Protein AF-A0A915DVI8-F1 (afdb_monomer_lite)

pLDDT: mean 70.53, std 15.47, range [36.31, 94.94]

Structure (mmCIF, N/CA/C/O backbone):
data_AF-A0A915DVI8-F1
#
_entry.id   AF-A0A915DVI8-F1
#
loop_
_atom_site.group_PDB
_atom_site.id
_atom_site.type_symbol
_atom_site.label_atom_id
_atom_site.label_alt_id
_atom_site.label_comp_id
_atom_site.label_asym_id
_atom_site.label_entity_id
_atom_site.label_seq_id
_atom_site.pdbx_PDB_ins_code
_atom_site.Cartn_x
_atom_site.Cartn_y
_atom_site.Cartn_z
_atom_site.occupancy
_atom_site.B_iso_or_equiv
_atom_site.auth_seq_id
_atom_site.auth_comp_id
_atom_site.auth_asym_id
_atom_site.auth_atom_id
_atom_site.pdbx_PDB_model_num
ATOM 1 N N . MET A 1 1 ? -15.320 -60.228 41.459 1.00 41.69 1 MET A N 1
ATOM 2 C CA . MET A 1 1 ? -14.313 -59.168 41.673 1.00 41.69 1 MET A CA 1
ATOM 3 C C . MET A 1 1 ? -14.461 -58.181 40.532 1.00 41.69 1 MET A C 1
ATOM 5 O O . MET A 1 1 ? -14.196 -58.515 39.388 1.00 41.69 1 MET A O 1
ATOM 9 N N . THR A 1 2 ? -15.057 -57.038 40.845 1.00 45.75 2 THR A N 1
ATOM 10 C CA . THR A 1 2 ? -15.436 -55.953 39.936 1.00 45.75 2 THR A CA 1
ATOM 11 C C . THR A 1 2 ? -14.216 -55.103 39.588 1.00 45.75 2 THR A C 1
ATOM 13 O O . THR A 1 2 ? -13.652 -54.464 40.473 1.00 45.75 2 THR A O 1
ATOM 16 N N . GLY A 1 3 ? -13.814 -55.087 38.317 1.00 39.84 3 GLY A N 1
ATOM 17 C CA . GLY A 1 3 ? -12.820 -54.151 37.786 1.00 39.84 3 GLY A CA 1
ATOM 18 C C . GLY A 1 3 ? -13.521 -53.070 36.975 1.00 39.84 3 GLY A C 1
ATOM 19 O O . GLY A 1 3 ? -13.861 -53.301 35.819 1.00 39.84 3 GLY A O 1
ATOM 20 N N . GLY A 1 4 ? -13.801 -51.931 37.607 1.00 36.31 4 GLY A N 1
ATOM 21 C CA . GLY A 1 4 ? -14.375 -50.760 36.954 1.00 36.31 4 GLY A CA 1
ATOM 22 C C . GLY A 1 4 ? -13.322 -49.809 36.385 1.00 36.31 4 GLY A C 1
ATOM 23 O O . GLY A 1 4 ? -12.165 -49.833 36.801 1.00 36.31 4 GLY A O 1
ATOM 24 N N . SER A 1 5 ? -13.823 -48.910 35.529 1.00 44.84 5 SER A N 1
ATOM 25 C CA . SER A 1 5 ? -13.308 -47.553 35.280 1.00 44.84 5 SER A CA 1
ATOM 26 C C . SER A 1 5 ? -12.021 -47.472 34.432 1.00 44.84 5 SER A C 1
ATOM 28 O O . SER A 1 5 ? -11.081 -48.225 34.610 1.00 44.84 5 SER A O 1
ATOM 30 N N . ASN A 1 6 ? -11.849 -46.566 33.471 1.00 47.78 6 ASN A N 1
ATOM 31 C CA . ASN A 1 6 ? -12.425 -45.239 33.324 1.00 47.78 6 ASN A CA 1
ATOM 32 C C . ASN A 1 6 ? -12.318 -44.790 31.861 1.00 47.78 6 ASN A C 1
ATOM 34 O O . ASN A 1 6 ? -11.257 -44.899 31.241 1.00 47.78 6 ASN A O 1
ATOM 38 N N . GLN A 1 7 ? -13.401 -44.203 31.355 1.00 45.50 7 GLN A N 1
ATOM 39 C CA . GLN A 1 7 ? -13.364 -43.319 30.200 1.00 45.50 7 GLN A CA 1
ATOM 40 C C . GLN A 1 7 ? -12.380 -42.185 30.502 1.00 45.50 7 GLN A C 1
ATOM 42 O O . GLN A 1 7 ? -12.597 -41.383 31.411 1.00 45.50 7 GLN A O 1
ATOM 47 N N . LYS A 1 8 ? -11.287 -42.103 29.742 1.00 43.56 8 LYS A N 1
ATOM 48 C CA . LYS A 1 8 ? -10.473 -40.890 29.701 1.00 43.56 8 LYS A CA 1
ATOM 49 C C . LYS A 1 8 ? -11.236 -39.870 28.868 1.00 43.56 8 LYS A C 1
ATOM 51 O O . LYS A 1 8 ? -11.039 -39.759 27.662 1.00 43.56 8 LYS A O 1
ATOM 56 N N . HIS A 1 9 ? -12.134 -39.147 29.527 1.00 41.69 9 HIS A N 1
ATOM 57 C CA . HIS A 1 9 ? -12.607 -37.870 29.029 1.00 41.69 9 HIS A CA 1
ATOM 58 C C . HIS A 1 9 ? -11.412 -36.917 29.117 1.00 41.69 9 HIS A C 1
ATOM 60 O O . HIS A 1 9 ? -11.173 -36.280 30.140 1.00 41.69 9 HIS A O 1
ATOM 66 N N . CYS A 1 10 ? -10.595 -36.873 28.064 1.00 40.44 10 CYS A N 1
ATOM 67 C CA . CYS A 1 10 ? -9.680 -35.759 27.891 1.00 40.44 10 CYS A CA 1
ATOM 68 C C . CYS A 1 10 ? -10.567 -34.543 27.637 1.00 40.44 10 CYS A C 1
ATOM 70 O O . CYS A 1 10 ? -11.192 -34.410 26.586 1.00 40.44 10 CYS A O 1
ATOM 72 N N .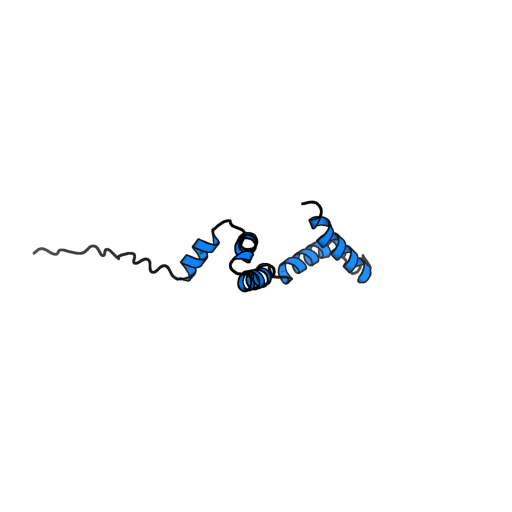 SER A 1 11 ? -10.703 -33.707 28.658 1.00 44.47 11 SER A N 1
ATOM 73 C CA . SER A 1 11 ? -11.204 -32.352 28.522 1.00 44.47 11 SER A CA 1
ATOM 74 C C . SER A 1 11 ? -10.388 -31.671 27.427 1.00 44.47 11 SER A C 1
ATOM 76 O O . SER A 1 11 ? -9.190 -31.446 27.606 1.00 44.47 11 SER A O 1
ATOM 78 N N . ASN A 1 12 ? -11.029 -31.358 26.300 1.00 47.53 12 ASN A N 1
ATOM 79 C CA . ASN A 1 12 ? -10.500 -30.431 25.311 1.00 47.53 12 ASN A CA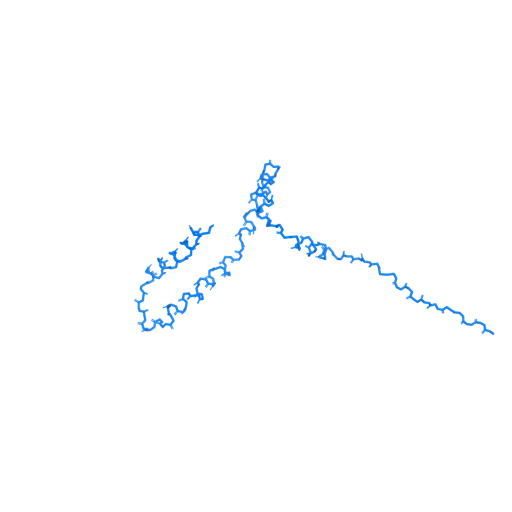 1
ATOM 80 C C . ASN A 1 12 ? -10.435 -29.054 25.978 1.00 47.53 12 ASN A C 1
ATOM 82 O O . ASN A 1 12 ? -11.322 -28.221 25.803 1.00 47.53 12 ASN A O 1
ATOM 86 N N . SER A 1 13 ? -9.416 -28.821 26.804 1.00 52.16 13 SER A N 1
ATOM 87 C CA . SER A 1 13 ? -9.067 -27.477 27.226 1.00 52.16 13 SER A CA 1
ATOM 88 C C . SER A 1 13 ? -8.532 -26.791 25.980 1.00 52.16 13 SER A C 1
ATOM 90 O O . SER A 1 13 ? -7.363 -26.949 25.629 1.00 52.16 13 SER A O 1
ATOM 92 N N . ALA A 1 14 ? -9.418 -26.099 25.269 1.00 55.00 14 ALA A N 1
ATOM 93 C CA . ALA A 1 14 ? -9.066 -25.199 24.191 1.00 55.00 14 ALA A CA 1
ATOM 94 C C . ALA A 1 14 ? -8.225 -24.059 24.775 1.00 55.00 14 ALA A C 1
ATOM 96 O O . ALA A 1 14 ? -8.704 -22.956 25.028 1.00 55.00 14 ALA A O 1
ATOM 97 N N . THR A 1 15 ? -6.944 -24.324 25.009 1.00 53.03 15 THR A N 1
ATOM 98 C CA . THR A 1 15 ? -5.923 -23.291 25.099 1.00 53.03 15 THR A CA 1
ATOM 99 C C . THR A 1 15 ? -5.738 -22.774 23.682 1.00 53.03 15 THR A C 1
ATOM 101 O O . THR A 1 15 ? -4.789 -23.147 22.996 1.00 53.03 15 THR A O 1
ATOM 104 N N . SER A 1 16 ? -6.727 -22.001 23.224 1.00 60.62 16 SER A N 1
ATOM 105 C CA . SER A 1 16 ? -6.695 -21.284 21.957 1.00 60.62 16 SER A CA 1
ATOM 106 C C . SER A 1 16 ? -5.432 -20.443 21.981 1.00 60.62 16 SER A C 1
ATOM 108 O O . SER A 1 16 ? -5.281 -19.532 22.805 1.00 60.62 16 SER A O 1
ATOM 110 N N . SER A 1 17 ? -4.452 -20.852 21.182 1.00 74.38 17 SER A N 1
ATOM 111 C CA . SER A 1 17 ? -3.163 -20.197 21.148 1.00 74.38 17 SER A CA 1
ATOM 112 C C . SER A 1 17 ? -3.420 -18.770 20.682 1.00 74.38 17 SER A C 1
ATOM 114 O O . SER A 1 17 ? -4.258 -18.537 19.817 1.00 74.38 17 SER A O 1
ATOM 116 N N . ARG A 1 18 ? -2.723 -17.771 21.231 1.00 71.94 18 ARG A N 1
ATOM 117 C CA . ARG A 1 18 ? -2.970 -16.353 20.888 1.00 71.94 18 ARG A CA 1
ATOM 118 C C . ARG A 1 18 ? -2.951 -16.107 19.363 1.00 71.94 18 ARG A C 1
ATOM 120 O O . ARG A 1 18 ? -3.652 -15.236 18.863 1.00 71.94 18 ARG A O 1
ATOM 127 N N . LYS A 1 19 ? -2.183 -16.923 18.632 1.00 70.38 19 LYS A N 1
ATOM 128 C CA . LYS A 1 19 ? -2.121 -16.971 17.163 1.00 70.38 19 LYS A CA 1
ATOM 129 C C . LYS A 1 19 ? -3.439 -17.394 16.502 1.00 70.38 19 LYS A C 1
ATOM 131 O O . LYS A 1 19 ? -3.793 -16.809 15.486 1.00 70.38 19 LYS A O 1
ATOM 136 N N . ASP A 1 20 ? -4.167 -18.335 17.089 1.00 77.75 20 ASP A N 1
ATOM 137 C CA . ASP A 1 20 ? -5.449 -18.840 16.583 1.00 77.75 20 ASP A CA 1
ATOM 138 C C . ASP A 1 20 ? -6.526 -17.753 16.679 1.00 77.75 20 ASP A C 1
ATOM 140 O O . ASP A 1 20 ? -7.331 -17.576 15.769 1.00 77.75 20 ASP A O 1
ATOM 144 N N . ILE A 1 21 ? -6.470 -16.942 17.740 1.00 76.00 21 ILE A N 1
ATOM 145 C CA . ILE A 1 21 ? -7.343 -15.775 17.922 1.00 76.00 21 ILE A CA 1
ATOM 146 C C . ILE A 1 21 ? -7.069 -14.721 16.841 1.00 76.00 21 ILE A C 1
ATOM 148 O O . ILE A 1 21 ? -8.005 -14.205 16.231 1.00 76.00 21 ILE A O 1
ATOM 152 N N . TYR A 1 22 ? -5.796 -14.413 16.566 1.00 73.19 22 TYR A N 1
ATOM 153 C CA . TYR A 1 22 ? -5.440 -13.471 15.500 1.00 73.19 22 TYR A CA 1
ATOM 154 C C . TYR A 1 22 ? -5.817 -13.991 14.112 1.00 73.19 22 TYR A C 1
ATOM 156 O O . TYR A 1 22 ? -6.266 -13.206 13.285 1.00 73.19 22 TYR A O 1
ATOM 164 N N . ALA A 1 23 ? -5.680 -15.296 13.865 1.00 74.56 23 ALA A N 1
ATOM 165 C CA . ALA A 1 23 ? -6.107 -15.911 12.613 1.00 74.56 23 ALA A CA 1
ATOM 166 C C . ALA A 1 23 ? -7.628 -15.814 12.426 1.00 74.56 23 ALA A C 1
ATOM 168 O O . ALA A 1 23 ? -8.085 -15.470 11.343 1.00 74.56 23 ALA A O 1
ATOM 169 N N . MET A 1 24 ? -8.408 -16.037 13.487 1.00 74.69 24 MET A N 1
ATOM 170 C CA . MET A 1 24 ? -9.867 -15.917 13.446 1.00 74.69 24 MET A CA 1
ATOM 171 C C . MET A 1 24 ? -10.326 -14.469 13.202 1.00 74.69 24 MET A C 1
ATOM 173 O O . MET A 1 24 ? -11.247 -14.244 12.424 1.00 74.69 24 MET A O 1
ATOM 177 N N . LEU A 1 25 ? -9.655 -13.485 13.813 1.00 69.62 25 LEU A N 1
ATOM 178 C CA . LEU A 1 25 ? -9.901 -12.059 13.559 1.00 69.62 25 LEU A CA 1
ATOM 179 C C . LEU A 1 25 ? -9.494 -11.642 12.139 1.00 69.62 25 LEU A C 1
ATOM 181 O O . LEU A 1 25 ? -10.180 -10.837 11.521 1.00 69.62 25 LEU A O 1
ATOM 185 N N . ALA A 1 26 ? -8.410 -12.211 11.609 1.00 68.19 26 ALA A N 1
ATOM 186 C CA . ALA A 1 26 ? -7.945 -11.953 10.248 1.00 68.19 26 ALA A CA 1
ATOM 187 C C . ALA A 1 26 ? -8.845 -12.567 9.159 1.00 68.19 26 ALA A C 1
ATOM 189 O O . ALA A 1 26 ? -8.663 -12.245 7.990 1.00 68.19 26 ALA A O 1
ATOM 190 N N . MET A 1 27 ? -9.798 -13.436 9.522 1.00 66.81 27 MET A N 1
ATOM 191 C CA . MET A 1 27 ? -10.822 -13.951 8.603 1.00 66.81 27 MET A CA 1
ATOM 192 C C . MET A 1 27 ? -12.045 -13.030 8.476 1.00 66.81 27 MET A C 1
ATOM 194 O O . MET A 1 27 ? -12.981 -13.372 7.756 1.00 66.81 27 MET A O 1
ATOM 198 N N . GLN A 1 28 ? -12.083 -11.889 9.171 1.00 70.06 28 GLN A N 1
ATOM 199 C CA . GLN A 1 28 ? -13.105 -10.883 8.897 1.00 70.06 28 GLN A CA 1
ATOM 200 C C . GLN A 1 28 ? -12.806 -10.204 7.558 1.00 70.06 28 GLN A C 1
ATOM 202 O O . GLN A 1 28 ? -11.717 -9.676 7.357 1.00 70.06 28 GLN A O 1
ATOM 207 N N . ASP A 1 29 ? -13.796 -10.196 6.667 1.00 67.12 29 ASP A N 1
ATOM 208 C CA . ASP A 1 29 ? -13.719 -9.655 5.299 1.00 67.12 29 ASP A CA 1
ATOM 209 C C . ASP A 1 29 ? -13.646 -8.112 5.235 1.00 67.12 29 ASP A C 1
ATOM 211 O O . ASP A 1 29 ? -13.845 -7.503 4.184 1.00 67.12 29 ASP A O 1
ATOM 215 N N . GLU A 1 30 ? -13.389 -7.442 6.358 1.00 77.38 30 GLU A N 1
ATOM 216 C CA . GLU A 1 30 ? -13.304 -5.986 6.399 1.00 77.38 30 GLU A CA 1
ATOM 217 C C . GLU A 1 30 ? -11.889 -5.526 6.030 1.00 77.38 30 GLU A C 1
ATOM 219 O O . GLU A 1 30 ? -10.907 -5.901 6.675 1.00 77.38 30 GLU A O 1
ATOM 224 N N . ASP A 1 31 ? -11.774 -4.680 5.000 1.00 82.50 31 ASP A N 1
ATOM 225 C CA . ASP A 1 31 ? -10.493 -4.082 4.623 1.00 82.50 31 ASP A CA 1
ATOM 226 C C . ASP A 1 31 ? -9.950 -3.249 5.803 1.00 82.50 31 ASP A C 1
ATOM 228 O O . ASP A 1 31 ? -10.552 -2.234 6.190 1.00 82.50 31 ASP A O 1
ATOM 232 N N . PRO A 1 32 ? -8.788 -3.620 6.375 1.00 84.50 32 PRO A N 1
ATOM 233 C CA . PRO A 1 32 ? -8.242 -2.933 7.534 1.00 84.50 32 PRO A CA 1
ATOM 234 C C . PRO A 1 32 ? -7.921 -1.460 7.237 1.00 84.50 32 PRO A C 1
ATOM 236 O O . PRO A 1 32 ? -7.961 -0.630 8.149 1.00 84.50 32 PRO A O 1
ATOM 239 N N . LEU A 1 33 ? -7.649 -1.081 5.982 1.00 84.06 33 LEU A N 1
ATOM 240 C CA . LEU A 1 33 ? -7.454 0.322 5.604 1.00 84.06 33 LEU A CA 1
ATOM 241 C C . LEU A 1 33 ? -8.747 1.136 5.741 1.00 84.06 33 LEU A C 1
ATOM 243 O O . LEU A 1 33 ? -8.689 2.298 6.159 1.00 84.06 33 LEU A O 1
ATOM 247 N N . ILE A 1 34 ? -9.905 0.539 5.445 1.00 86.62 34 ILE A N 1
ATOM 248 C CA . ILE A 1 34 ? -11.220 1.175 5.608 1.00 86.62 34 ILE A CA 1
ATOM 249 C C . ILE A 1 34 ? -11.533 1.348 7.095 1.00 86.62 34 ILE A C 1
ATOM 251 O O . ILE A 1 34 ? -11.902 2.448 7.521 1.00 86.62 34 ILE A O 1
ATOM 255 N N . PHE A 1 35 ? -11.285 0.315 7.904 1.00 87.19 35 PHE A N 1
ATOM 256 C CA . PHE A 1 35 ? -11.445 0.387 9.355 1.00 87.19 35 PHE A CA 1
ATOM 257 C C . PHE A 1 35 ? -10.633 1.545 9.960 1.00 87.19 35 PHE A C 1
ATOM 259 O O . PHE A 1 35 ? -11.173 2.389 10.684 1.00 87.19 35 PHE A O 1
ATOM 266 N N . TRP A 1 36 ? -9.340 1.647 9.630 1.00 90.25 36 TRP A N 1
ATOM 267 C CA . TRP A 1 36 ? -8.479 2.714 10.153 1.00 90.25 36 TRP A CA 1
ATOM 268 C C . TRP A 1 36 ? -8.840 4.099 9.617 1.00 90.25 36 TRP A C 1
ATOM 270 O O . TRP A 1 36 ? -8.677 5.086 10.337 1.00 90.25 36 TRP A O 1
ATOM 280 N N . LYS A 1 37 ? -9.372 4.193 8.393 1.00 88.31 37 LYS A N 1
ATOM 281 C CA . LYS A 1 37 ? -9.895 5.446 7.832 1.00 88.31 37 LYS A CA 1
ATOM 282 C C . LYS A 1 37 ? -11.096 5.953 8.632 1.00 88.31 37 LYS A C 1
ATOM 284 O O . LYS A 1 37 ? -11.116 7.122 9.011 1.00 88.31 37 LYS A O 1
AT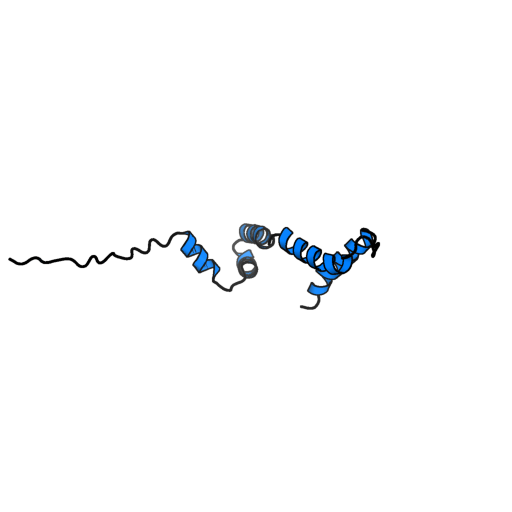OM 289 N N . ASN A 1 38 ? -12.048 5.076 8.944 1.00 91.31 38 ASN A N 1
ATOM 290 C CA . ASN A 1 38 ? -13.244 5.428 9.714 1.00 91.31 38 ASN A CA 1
ATOM 291 C C . ASN A 1 38 ? -12.903 5.796 11.169 1.00 91.31 38 ASN A C 1
ATOM 293 O O . ASN A 1 38 ? -13.499 6.704 11.747 1.00 91.31 38 ASN A O 1
ATOM 297 N N . ASN A 1 39 ? -11.880 5.155 11.740 1.00 90.94 39 ASN A N 1
ATOM 298 C CA . ASN A 1 39 ? -11.439 5.381 13.118 1.00 90.94 39 ASN A CA 1
ATOM 299 C C . ASN A 1 39 ? -10.377 6.487 13.278 1.00 90.94 39 ASN A C 1
ATOM 301 O O . ASN A 1 39 ? -9.945 6.776 14.398 1.00 90.94 39 ASN A O 1
ATOM 305 N N . ALA A 1 40 ? -9.979 7.159 12.193 1.00 91.38 40 ALA A N 1
ATOM 306 C CA . ALA A 1 40 ? -8.929 8.178 12.216 1.00 91.38 40 ALA A CA 1
ATOM 307 C C . ALA A 1 40 ? -9.256 9.375 13.123 1.00 91.38 40 ALA A C 1
ATOM 309 O O . ALA A 1 40 ? -8.351 9.967 13.711 1.00 91.38 40 ALA A O 1
ATOM 310 N N . LYS A 1 41 ? -10.545 9.708 13.281 1.00 93.06 41 LYS A N 1
ATO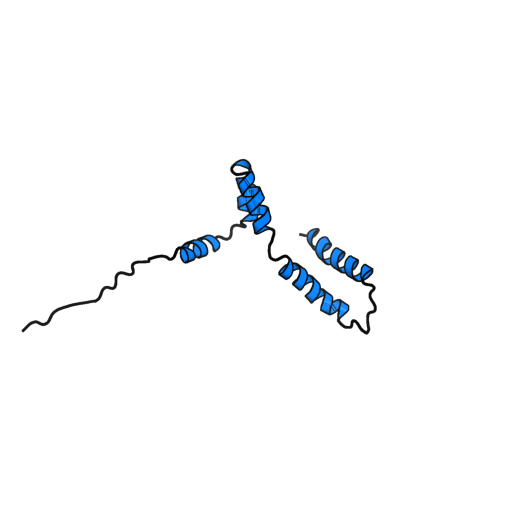M 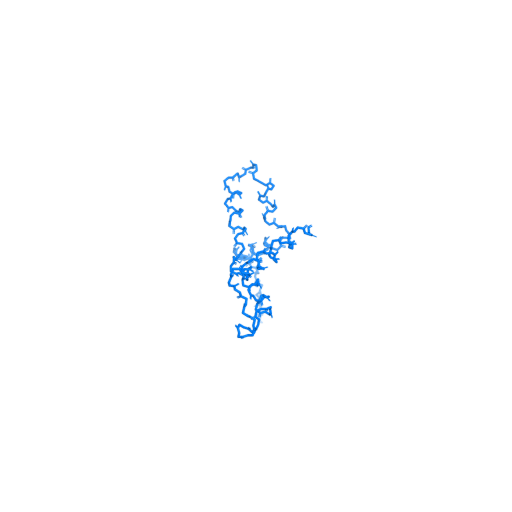311 C CA . LYS A 1 41 ? -11.000 10.783 14.176 1.00 93.06 41 LYS A CA 1
ATOM 312 C C . LYS A 1 41 ? -10.758 10.454 15.653 1.00 93.06 41 LYS A C 1
ATOM 314 O O . LYS A 1 41 ? -10.481 11.357 16.435 1.00 93.06 41 LYS A O 1
ATOM 319 N N . TYR A 1 42 ? -10.853 9.178 16.021 1.00 94.94 42 TYR A N 1
ATOM 320 C CA . TYR A 1 42 ? -10.678 8.712 17.398 1.00 94.94 42 TYR A CA 1
ATOM 321 C C . TYR A 1 42 ? -9.210 8.419 17.715 1.00 94.94 42 TYR A C 1
ATOM 323 O O . TYR A 1 42 ? -8.741 8.713 18.812 1.00 94.94 42 TYR A O 1
ATOM 331 N N . PHE A 1 43 ? -8.462 7.900 16.737 1.00 93.06 43 PHE A N 1
ATOM 332 C CA . PHE A 1 43 ? -7.069 7.496 16.920 1.00 93.06 43 PHE A CA 1
ATOM 333 C C . PHE A 1 43 ? -6.155 8.080 15.832 1.00 93.06 43 PHE A C 1
ATOM 335 O O . PHE A 1 43 ? -5.621 7.333 15.015 1.00 93.06 43 PHE A O 1
ATOM 342 N N . PRO A 1 44 ? -5.903 9.401 15.809 1.00 90.62 44 PRO A N 1
ATOM 343 C CA . PRO A 1 44 ? -5.227 10.057 14.685 1.00 90.62 44 PRO A CA 1
ATOM 344 C C . PRO A 1 44 ? -3.787 9.573 14.464 1.00 90.62 44 PRO A C 1
ATOM 346 O O . PRO A 1 44 ? -3.378 9.322 13.331 1.00 90.62 44 PRO A O 1
ATOM 349 N N . ARG A 1 45 ? -3.010 9.391 15.542 1.00 93.50 45 ARG A N 1
ATOM 350 C CA . ARG A 1 45 ? -1.620 8.903 15.443 1.00 93.50 45 ARG A CA 1
ATOM 351 C C . ARG A 1 45 ? -1.557 7.427 15.061 1.00 93.50 45 ARG A C 1
ATOM 353 O O . ARG A 1 45 ? -0.715 7.039 14.257 1.00 93.50 45 ARG A O 1
ATOM 360 N N . LEU A 1 46 ? -2.453 6.619 15.626 1.00 91.69 46 LEU A N 1
ATOM 361 C CA . LEU A 1 46 ? -2.480 5.185 15.367 1.00 91.69 46 LEU A CA 1
ATOM 362 C C . LEU A 1 46 ? -2.987 4.897 13.955 1.00 91.69 46 LEU A C 1
ATOM 364 O O . LEU A 1 46 ? -2.350 4.141 13.243 1.00 91.69 46 LEU A O 1
ATOM 368 N N . ALA A 1 47 ? -4.046 5.570 13.505 1.00 90.19 47 ALA A N 1
ATOM 369 C CA . ALA A 1 47 ? -4.546 5.451 12.140 1.00 90.19 47 ALA A CA 1
ATOM 370 C C . ALA A 1 47 ? -3.495 5.868 11.100 1.00 90.19 47 ALA A C 1
ATOM 372 O O . ALA A 1 47 ? -3.363 5.211 10.069 1.00 90.19 47 ALA A O 1
ATOM 373 N N . LEU A 1 48 ? -2.701 6.912 11.377 1.00 89.94 48 LEU A N 1
ATOM 374 C CA . LEU A 1 48 ? -1.584 7.299 10.513 1.00 89.94 48 LEU A CA 1
ATOM 375 C C . LEU A 1 48 ? -0.534 6.183 10.408 1.00 89.94 48 LEU A C 1
ATOM 377 O O . LEU A 1 48 ? -0.121 5.836 9.301 1.00 89.94 48 LEU A O 1
ATOM 381 N N . LEU A 1 49 ? -0.125 5.616 11.546 1.00 90.19 49 LEU A N 1
ATOM 382 C CA . LEU A 1 49 ? 0.856 4.533 11.594 1.00 90.19 49 LEU A CA 1
ATOM 383 C C . LEU A 1 49 ? 0.326 3.259 10.927 1.00 90.19 49 LEU A C 1
ATOM 385 O O . LEU A 1 49 ? 1.010 2.679 10.088 1.00 90.19 49 LEU A O 1
ATOM 389 N N . SER A 1 50 ? -0.903 2.857 11.248 1.00 89.69 50 SER A N 1
ATOM 390 C CA . SER A 1 50 ? -1.567 1.694 10.663 1.00 89.69 50 SER A CA 1
ATOM 391 C C . SER A 1 50 ? -1.698 1.839 9.155 1.00 89.69 50 SER A C 1
ATOM 393 O O . SER A 1 50 ? -1.384 0.902 8.433 1.00 89.69 50 SER A O 1
ATOM 395 N N . ARG A 1 51 ? -2.062 3.024 8.650 1.00 87.06 51 ARG A N 1
ATOM 396 C CA . ARG A 1 51 ? -2.107 3.282 7.207 1.00 87.06 51 ARG A CA 1
ATOM 397 C C . ARG A 1 51 ? -0.739 3.101 6.557 1.00 87.06 51 ARG A C 1
ATOM 399 O O . ARG A 1 51 ? -0.669 2.491 5.502 1.00 87.06 51 ARG A O 1
ATOM 406 N N . LEU A 1 52 ? 0.337 3.601 7.165 1.00 85.06 52 LEU A N 1
ATOM 407 C CA . LEU A 1 52 ? 1.692 3.414 6.635 1.00 85.06 52 LEU A CA 1
ATOM 408 C C . LEU A 1 52 ? 2.106 1.939 6.636 1.00 85.06 52 LEU A C 1
ATOM 410 O O . LEU A 1 52 ? 2.637 1.462 5.644 1.00 85.06 52 LEU A O 1
ATOM 414 N N . MET A 1 53 ? 1.841 1.210 7.718 1.00 85.56 53 MET A N 1
ATOM 415 C CA . MET A 1 53 ? 2.219 -0.201 7.834 1.00 85.56 53 MET A CA 1
ATOM 416 C C . MET A 1 53 ? 1.399 -1.106 6.905 1.00 85.56 53 MET A C 1
ATOM 418 O O . MET A 1 53 ? 1.956 -1.994 6.270 1.00 85.56 53 MET A O 1
ATOM 422 N N . LEU A 1 54 ? 0.091 -0.864 6.794 1.00 81.94 54 LEU A N 1
ATOM 423 C CA . LEU A 1 54 ? -0.827 -1.676 5.990 1.00 81.94 54 LEU A CA 1
ATOM 424 C C . LEU A 1 54 ? -0.767 -1.333 4.496 1.00 81.94 54 LEU A C 1
ATOM 426 O O . LEU A 1 54 ? -0.902 -2.224 3.663 1.00 81.94 54 LEU A O 1
ATOM 430 N N . ALA A 1 55 ? -0.526 -0.066 4.134 1.00 77.31 55 ALA A N 1
ATOM 431 C CA . ALA A 1 55 ? -0.343 0.330 2.734 1.00 77.31 55 ALA A CA 1
ATOM 432 C C . ALA A 1 55 ? 0.992 -0.160 2.154 1.00 77.31 55 ALA A C 1
ATOM 434 O O . ALA A 1 55 ? 1.129 -0.266 0.937 1.00 77.31 55 ALA A O 1
ATOM 435 N N . VAL A 1 56 ? 1.961 -0.511 3.008 1.00 71.81 56 VAL A N 1
ATOM 436 C CA . VAL A 1 56 ? 3.210 -1.189 2.626 1.00 71.81 56 VAL A CA 1
ATOM 437 C C . VAL A 1 56 ? 2.946 -2.686 2.400 1.00 71.81 56 VAL A C 1
ATOM 439 O O . VAL A 1 56 ? 3.723 -3.554 2.791 1.00 71.81 56 VAL A O 1
ATOM 442 N N . ALA A 1 57 ? 1.859 -3.015 1.698 1.00 59.34 57 ALA A N 1
ATOM 443 C CA . ALA A 1 57 ? 1.771 -4.293 1.011 1.00 59.34 57 ALA A CA 1
ATOM 444 C C . ALA A 1 57 ? 3.049 -4.427 0.176 1.00 59.34 57 ALA A C 1
ATOM 446 O O . ALA A 1 57 ? 3.331 -3.557 -0.648 1.00 59.34 57 ALA A O 1
ATOM 447 N N . THR A 1 58 ? 3.848 -5.454 0.481 1.00 61.97 58 THR A N 1
ATOM 448 C CA . THR A 1 58 ? 5.181 -5.750 -0.064 1.00 61.97 58 THR A CA 1
ATOM 449 C C . THR A 1 58 ? 5.423 -5.059 -1.409 1.00 61.97 58 THR A C 1
ATOM 451 O O . THR A 1 58 ? 5.012 -5.564 -2.457 1.00 61.97 58 THR A O 1
ATOM 454 N N . LEU A 1 59 ? 6.054 -3.879 -1.383 1.00 55.50 59 LEU A N 1
ATOM 455 C CA . LEU A 1 59 ? 6.379 -3.090 -2.581 1.00 55.50 59 LEU A CA 1
ATOM 456 C C . LEU A 1 59 ? 7.122 -3.950 -3.618 1.00 55.50 59 LEU A C 1
ATOM 458 O O . LEU A 1 59 ? 6.960 -3.754 -4.824 1.00 55.50 59 LEU A O 1
ATOM 462 N N . SER A 1 60 ? 7.869 -4.953 -3.144 1.00 57.09 60 SER A N 1
ATOM 463 C CA . SER A 1 60 ? 8.470 -6.012 -3.953 1.00 57.09 60 SER A CA 1
ATOM 464 C C . SER A 1 60 ? 7.442 -6.835 -4.730 1.00 57.09 60 SER A C 1
ATOM 466 O O . SER A 1 60 ? 7.551 -6.887 -5.940 1.00 57.09 60 SER A O 1
ATOM 468 N N . ALA A 1 61 ? 6.401 -7.409 -4.122 1.00 60.50 61 ALA A N 1
ATOM 469 C CA . ALA A 1 61 ? 5.442 -8.245 -4.856 1.00 60.50 61 ALA A CA 1
ATOM 470 C C . ALA A 1 61 ? 4.668 -7.468 -5.941 1.00 60.50 61 ALA A C 1
ATOM 472 O O . ALA A 1 61 ? 4.364 -8.018 -6.999 1.00 60.50 61 ALA A O 1
ATOM 473 N N . SER A 1 62 ? 4.364 -6.186 -5.707 1.00 65.62 62 SER A N 1
ATOM 474 C CA . SER A 1 62 ? 3.705 -5.327 -6.704 1.00 65.62 62 SER A CA 1
ATOM 475 C C . SER A 1 62 ? 4.650 -4.960 -7.855 1.00 65.62 62 SER A C 1
ATOM 477 O O . SER A 1 62 ? 4.315 -5.139 -9.029 1.00 65.62 62 SER A O 1
ATOM 479 N N . SER A 1 63 ? 5.874 -4.530 -7.532 1.00 69.19 63 SER A N 1
ATOM 480 C CA . SER A 1 63 ? 6.886 -4.237 -8.553 1.00 69.19 63 SER A CA 1
ATOM 481 C C . SER A 1 63 ? 7.319 -5.493 -9.316 1.00 69.19 63 SER A C 1
ATOM 483 O O . SER A 1 63 ? 7.440 -5.446 -10.534 1.00 69.19 63 SER A O 1
ATOM 485 N N . GLU A 1 64 ? 7.466 -6.642 -8.660 1.00 71.06 64 GLU A N 1
ATOM 486 C CA . GLU A 1 64 ? 7.798 -7.926 -9.284 1.00 71.06 64 GLU A CA 1
ATOM 487 C C . GLU A 1 64 ? 6.721 -8.398 -10.254 1.00 71.06 64 GLU A C 1
ATOM 489 O O . GLU A 1 64 ? 7.067 -8.898 -11.324 1.00 71.06 64 GLU A O 1
ATOM 494 N N . ARG A 1 65 ? 5.432 -8.217 -9.931 1.00 75.06 65 ARG A N 1
ATOM 495 C CA . ARG A 1 65 ? 4.337 -8.474 -10.880 1.00 75.06 65 ARG A CA 1
ATOM 496 C C . ARG A 1 65 ? 4.448 -7.561 -12.096 1.00 75.06 65 ARG A C 1
ATOM 498 O O . ARG A 1 65 ? 4.447 -8.067 -13.217 1.00 75.06 65 ARG A O 1
ATOM 505 N N . ALA A 1 66 ? 4.657 -6.260 -11.887 1.00 72.62 66 ALA A N 1
ATOM 506 C CA . ALA A 1 66 ? 4.854 -5.309 -12.981 1.00 72.62 66 ALA A CA 1
ATOM 507 C C . ALA A 1 66 ? 6.066 -5.683 -13.858 1.00 72.62 66 ALA A C 1
ATOM 509 O O . ALA A 1 66 ? 5.961 -5.721 -15.081 1.00 72.62 66 ALA A O 1
ATOM 510 N N . PHE A 1 67 ? 7.198 -6.057 -13.256 1.00 73.94 67 PHE A N 1
ATOM 511 C CA . PHE A 1 67 ? 8.387 -6.516 -13.980 1.00 73.94 67 PHE A CA 1
ATOM 512 C C . PHE A 1 67 ? 8.209 -7.900 -14.619 1.00 73.94 67 PHE A C 1
ATOM 514 O O . PHE A 1 67 ? 8.849 -8.201 -15.625 1.00 73.94 67 PHE A O 1
ATOM 521 N N . LYS A 1 68 ? 7.368 -8.778 -14.068 1.00 76.12 68 LYS A N 1
ATOM 522 C CA . LYS A 1 68 ? 7.040 -10.083 -14.660 1.00 76.12 68 LYS A CA 1
ATOM 523 C C . LYS A 1 68 ? 6.179 -9.928 -15.910 1.00 76.12 68 LYS A C 1
ATOM 525 O O . LYS A 1 68 ? 6.506 -10.535 -16.920 1.00 76.12 68 LYS A O 1
ATOM 530 N N . GLU A 1 69 ? 5.150 -9.089 -15.871 1.00 72.81 69 GLU A N 1
ATOM 531 C CA . GLU A 1 69 ? 4.343 -8.765 -17.055 1.00 72.81 69 GLU A CA 1
ATOM 532 C C . GLU A 1 69 ? 5.192 -8.070 -18.123 1.00 72.81 69 GLU A C 1
ATOM 534 O O . GLU A 1 69 ? 5.160 -8.431 -19.300 1.00 72.81 69 GLU A O 1
ATOM 539 N N . LEU A 1 70 ? 6.037 -7.124 -17.706 1.00 73.94 70 LEU A N 1
ATOM 540 C CA . LEU A 1 70 ? 6.911 -6.414 -18.628 1.00 73.94 70 LEU A CA 1
ATOM 541 C C . LEU A 1 70 ? 7.975 -7.325 -19.244 1.00 73.94 70 LEU A C 1
ATOM 543 O O . LEU A 1 70 ? 8.371 -7.093 -20.379 1.00 73.94 70 LEU A O 1
ATOM 547 N N . ARG A 1 71 ? 8.410 -8.388 -18.556 1.00 71.81 71 ARG A N 1
ATOM 548 C CA . ARG A 1 71 ? 9.302 -9.405 -19.134 1.00 71.81 71 ARG A CA 1
ATOM 549 C C . ARG A 1 71 ? 8.697 -10.097 -20.354 1.00 71.81 71 ARG A C 1
ATOM 551 O O . ARG A 1 71 ? 9.465 -10.509 -21.208 1.00 71.81 71 ARG A O 1
ATOM 558 N N . CYS A 1 72 ? 7.374 -10.188 -20.496 1.00 66.94 72 CYS A N 1
ATOM 559 C CA . CYS A 1 72 ? 6.762 -10.674 -21.738 1.00 66.94 72 CYS A CA 1
ATOM 560 C C . CYS A 1 72 ? 6.895 -9.649 -22.880 1.00 66.94 72 CYS A C 1
ATOM 562 O O . CYS A 1 72 ? 7.164 -10.027 -24.015 1.00 66.94 72 CYS A O 1
ATOM 564 N N . VAL A 1 73 ? 6.780 -8.352 -22.577 1.00 65.75 73 VAL A N 1
ATOM 565 C CA . VAL A 1 73 ? 6.892 -7.246 -23.553 1.00 65.75 73 VAL A CA 1
ATOM 566 C C . VAL A 1 73 ? 8.352 -6.964 -23.945 1.00 65.75 73 VAL A C 1
ATOM 568 O O . VAL A 1 73 ? 8.665 -6.685 -25.101 1.00 65.75 73 VAL A O 1
ATOM 571 N N . LEU A 1 74 ? 9.268 -7.076 -22.984 1.00 66.81 74 LEU A N 1
ATOM 572 C CA . LEU A 1 74 ? 10.718 -6.939 -23.145 1.00 66.81 74 LEU A CA 1
ATOM 573 C C . LEU A 1 74 ? 11.415 -8.281 -23.423 1.00 66.81 74 LEU A C 1
ATOM 575 O O . LEU A 1 74 ? 12.642 -8.328 -23.437 1.00 66.81 74 LEU A O 1
ATOM 579 N N . GLY A 1 75 ? 10.653 -9.358 -23.660 1.00 60.12 75 GLY A N 1
ATOM 580 C CA . GLY A 1 75 ? 11.090 -10.764 -23.620 1.00 60.12 75 GLY A CA 1
ATOM 581 C C . GLY A 1 75 ? 12.243 -11.165 -24.534 1.00 60.12 75 GLY A C 1
ATOM 582 O O . GLY A 1 75 ? 12.756 -12.269 -24.413 1.00 60.12 75 GLY A O 1
ATOM 583 N N . ASN A 1 76 ? 12.715 -10.264 -25.391 1.00 57.62 76 ASN A N 1
ATOM 584 C CA . ASN A 1 76 ? 14.005 -10.383 -26.046 1.00 57.62 76 ASN A CA 1
ATOM 585 C C . ASN A 1 76 ? 14.772 -9.064 -25.900 1.00 57.62 76 ASN A C 1
ATOM 587 O O . ASN A 1 76 ? 14.727 -8.221 -26.798 1.00 57.62 76 ASN A O 1
ATOM 591 N N . PHE A 1 77 ? 15.524 -8.906 -24.806 1.00 57.34 77 PHE A N 1
ATOM 592 C CA . PHE A 1 77 ? 16.463 -7.786 -24.605 1.00 57.34 77 PHE A CA 1
ATOM 593 C C . PHE A 1 77 ? 17.469 -7.633 -25.767 1.00 57.34 77 PHE A C 1
ATOM 595 O O . PHE A 1 77 ? 18.043 -6.565 -25.957 1.00 57.34 77 PHE A O 1
ATOM 602 N N . THR A 1 78 ? 17.656 -8.690 -26.566 1.00 58.31 78 THR A N 1
ATOM 603 C CA . THR A 1 78 ? 18.495 -8.733 -27.771 1.00 58.31 78 THR A CA 1
ATOM 604 C C . THR A 1 78 ? 17.771 -8.334 -29.067 1.00 58.31 78 THR A C 1
ATOM 606 O O . THR A 1 78 ? 18.443 -7.938 -30.014 1.00 58.31 78 THR A O 1
ATOM 609 N N . ARG A 1 79 ? 16.429 -8.408 -29.142 1.00 60.41 79 ARG A N 1
ATOM 610 C CA . ARG A 1 79 ? 15.638 -8.050 -30.347 1.00 60.41 79 ARG A CA 1
ATOM 611 C C . ARG A 1 79 ? 14.883 -6.730 -30.225 1.00 60.41 79 ARG A C 1
ATOM 613 O O . ARG A 1 79 ? 14.643 -6.089 -31.241 1.00 60.41 79 ARG A O 1
ATOM 620 N N . ASN A 1 80 ? 14.508 -6.321 -29.015 1.00 61.12 80 ASN A N 1
ATOM 621 C CA . ASN A 1 80 ? 13.771 -5.084 -28.782 1.00 61.12 80 ASN A CA 1
ATOM 622 C C . ASN A 1 80 ? 14.645 -4.118 -27.975 1.00 61.12 80 ASN A C 1
ATOM 624 O O . ASN A 1 80 ? 14.709 -4.191 -26.748 1.00 61.12 80 ASN A O 1
ATOM 628 N N . ARG A 1 81 ? 15.363 -3.226 -28.666 1.00 64.81 81 ARG A N 1
ATOM 629 C CA . ARG A 1 81 ? 16.246 -2.230 -28.040 1.00 64.81 81 ARG A CA 1
ATOM 630 C C . ARG A 1 81 ? 15.424 -1.038 -27.541 1.00 64.81 81 ARG A C 1
ATOM 632 O O . ARG A 1 81 ? 15.548 0.077 -28.041 1.00 64.81 81 ARG A O 1
ATOM 639 N N . LEU A 1 82 ? 14.548 -1.288 -26.571 1.00 70.44 82 LEU A N 1
ATOM 640 C CA . LEU A 1 82 ? 13.845 -0.224 -25.866 1.00 70.44 82 LEU A CA 1
ATOM 641 C C . LEU A 1 82 ? 14.825 0.479 -24.931 1.00 70.44 82 LEU A C 1
ATOM 643 O O . LEU A 1 82 ? 15.442 -0.140 -24.064 1.00 70.44 82 LEU A O 1
ATOM 647 N N . GLU A 1 83 ? 14.978 1.787 -25.119 1.00 78.25 83 GLU A N 1
ATOM 648 C CA . GLU A 1 83 ? 15.788 2.591 -24.216 1.00 78.25 83 GLU A CA 1
ATOM 649 C C . GLU A 1 83 ? 15.215 2.545 -22.791 1.00 78.25 83 GLU A C 1
ATOM 651 O O . GLU A 1 83 ? 13.992 2.623 -22.629 1.00 78.25 83 GLU A O 1
ATOM 656 N N . PRO A 1 84 ? 16.067 2.519 -21.749 1.00 78.00 84 PRO A N 1
ATOM 657 C CA . PRO A 1 84 ? 15.625 2.459 -20.354 1.00 78.00 84 PRO A CA 1
ATOM 658 C C . PRO A 1 84 ? 14.592 3.533 -19.990 1.00 78.00 84 PRO A C 1
ATOM 660 O O . PRO A 1 84 ? 13.655 3.266 -19.241 1.00 78.00 84 PRO A O 1
ATOM 663 N N . LYS A 1 85 ? 14.720 4.733 -20.575 1.00 80.50 85 LYS A N 1
ATOM 664 C CA . LYS A 1 85 ? 13.769 5.838 -20.392 1.00 80.50 85 LYS A CA 1
ATOM 665 C C . LYS A 1 85 ? 12.375 5.496 -20.924 1.00 80.50 85 LYS A C 1
ATOM 667 O O . LYS A 1 85 ? 11.393 5.709 -20.224 1.00 80.50 85 LYS A O 1
ATOM 672 N N . LYS A 1 86 ? 12.288 4.918 -22.127 1.00 79.88 86 LYS A N 1
ATOM 673 C CA . LYS A 1 86 ? 11.013 4.509 -22.739 1.00 79.88 86 LYS A CA 1
ATOM 674 C C . LYS A 1 86 ? 10.376 3.361 -21.963 1.00 79.88 86 LYS A C 1
ATOM 676 O O . LYS A 1 86 ? 9.171 3.371 -21.734 1.00 79.88 86 LYS A O 1
ATOM 681 N N . THR A 1 87 ? 11.187 2.416 -21.497 1.00 79.50 87 THR A N 1
ATOM 682 C CA . THR A 1 87 ? 10.732 1.313 -20.645 1.00 79.50 87 THR A CA 1
ATOM 683 C C . THR A 1 87 ? 10.148 1.826 -19.326 1.00 79.50 87 THR A C 1
ATOM 685 O O . THR A 1 87 ? 9.068 1.395 -18.937 1.00 79.50 87 THR A O 1
ATOM 688 N N . ALA A 1 88 ? 10.799 2.791 -18.670 1.00 81.00 88 ALA A N 1
ATOM 689 C CA . ALA A 1 88 ? 10.283 3.409 -17.447 1.00 81.00 88 ALA A CA 1
ATOM 690 C C . ALA A 1 88 ? 8.944 4.129 -17.677 1.00 81.00 88 ALA A C 1
ATOM 692 O O . ALA A 1 88 ? 8.017 3.957 -16.886 1.00 81.00 88 ALA A O 1
ATOM 693 N N . SER A 1 89 ? 8.809 4.873 -18.780 1.00 83.75 89 SER A N 1
ATOM 694 C CA . SER A 1 89 ? 7.543 5.516 -19.154 1.00 83.75 89 SER A CA 1
ATOM 695 C C . SER A 1 89 ? 6.430 4.499 -19.418 1.00 83.75 89 SER A C 1
ATOM 697 O O . SER A 1 89 ? 5.313 4.707 -18.961 1.00 83.75 89 SER A O 1
ATOM 699 N N . LEU A 1 90 ? 6.725 3.382 -20.092 1.00 82.19 90 LEU A N 1
ATOM 700 C CA . LEU A 1 90 ? 5.754 2.308 -20.336 1.00 82.19 90 LEU A CA 1
ATOM 701 C C . LEU A 1 90 ? 5.307 1.622 -19.042 1.00 82.19 90 LEU A C 1
ATOM 703 O O . LEU A 1 90 ? 4.115 1.377 -18.865 1.00 82.19 90 LEU A O 1
ATOM 707 N N . ILE A 1 91 ? 6.240 1.351 -18.123 1.00 81.94 91 ILE A N 1
ATOM 708 C CA . ILE A 1 91 ? 5.915 0.819 -16.793 1.00 81.94 91 ILE A CA 1
ATOM 709 C C . ILE A 1 91 ? 4.998 1.799 -16.064 1.00 81.94 91 ILE A C 1
ATOM 711 O O . ILE A 1 91 ? 3.951 1.394 -15.571 1.00 81.94 91 ILE A O 1
ATOM 715 N N . HIS A 1 92 ? 5.367 3.081 -16.029 1.00 83.25 92 HIS A N 1
ATOM 716 C CA . HIS A 1 92 ? 4.601 4.117 -15.342 1.00 83.25 92 HIS A CA 1
ATOM 717 C C . HIS A 1 92 ? 3.191 4.281 -15.921 1.00 83.25 92 HIS A C 1
ATOM 719 O O . HIS A 1 92 ? 2.227 4.387 -15.166 1.00 83.25 92 HIS A O 1
ATOM 725 N N . LEU A 1 93 ? 3.069 4.259 -17.250 1.00 83.56 93 LEU A N 1
ATOM 726 C CA . LEU A 1 93 ? 1.792 4.288 -17.950 1.00 83.56 93 LEU A CA 1
ATOM 727 C C . LEU A 1 93 ? 0.926 3.098 -17.525 1.00 83.56 93 LEU A C 1
ATOM 729 O O . LEU A 1 93 ? -0.191 3.271 -17.060 1.00 83.56 93 LEU A O 1
ATOM 733 N N . ARG A 1 94 ? 1.463 1.879 -17.607 1.00 81.06 94 ARG A N 1
ATOM 734 C CA . ARG A 1 94 ? 0.727 0.649 -17.295 1.00 81.06 94 ARG A CA 1
ATOM 735 C C . ARG A 1 94 ? 0.277 0.567 -15.835 1.00 81.06 94 ARG A C 1
ATOM 737 O O . ARG A 1 94 ? -0.814 0.058 -15.574 1.00 81.06 94 ARG A O 1
ATOM 744 N N . THR A 1 95 ? 1.117 0.997 -14.895 1.00 78.69 95 THR A N 1
ATOM 745 C CA . THR A 1 95 ? 0.834 0.877 -13.457 1.00 78.69 95 THR A CA 1
ATOM 746 C C . THR A 1 95 ? -0.126 1.944 -12.946 1.00 78.69 95 THR A C 1
ATOM 748 O O . THR A 1 95 ? -0.883 1.657 -12.022 1.00 78.69 95 THR A O 1
ATOM 751 N N . ASN A 1 96 ? -0.119 3.146 -13.530 1.00 78.62 96 ASN A N 1
ATOM 752 C CA . ASN A 1 96 ? -0.976 4.245 -13.079 1.00 78.62 96 ASN A CA 1
ATOM 753 C C . ASN A 1 96 ? -2.265 4.374 -13.896 1.00 78.6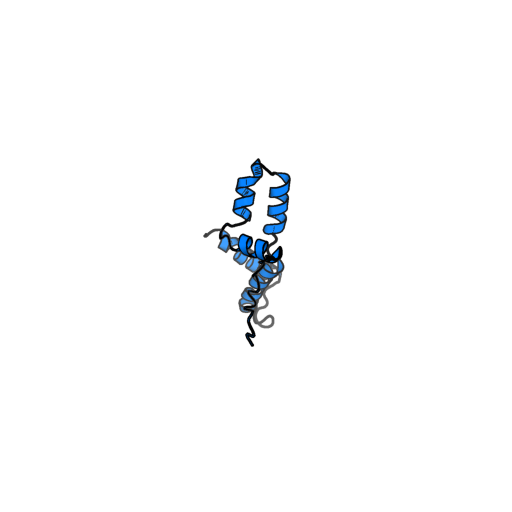2 96 ASN A C 1
ATOM 755 O O . ASN A 1 96 ? -3.301 4.662 -13.316 1.00 78.62 96 ASN A O 1
ATOM 759 N N . TRP A 1 97 ? -2.251 4.095 -15.203 1.00 74.25 97 TRP A N 1
ATOM 760 C CA . TRP A 1 97 ? -3.441 4.267 -16.050 1.00 74.25 97 TRP A CA 1
ATOM 761 C C . TRP A 1 97 ? -4.562 3.274 -15.715 1.00 74.25 97 TRP A C 1
ATOM 763 O O . TRP A 1 97 ? -5.734 3.613 -15.810 1.00 74.25 97 TRP A O 1
ATOM 773 N N . VAL A 1 98 ? -4.227 2.057 -15.273 1.00 60.28 98 VAL A N 1
ATOM 774 C CA . VAL A 1 98 ? -5.244 1.059 -14.884 1.00 60.28 98 VAL A CA 1
ATOM 775 C C . VAL A 1 98 ? -5.992 1.446 -13.602 1.00 60.28 98 VAL A C 1
ATOM 777 O O . VAL A 1 98 ? -7.106 0.985 -13.410 1.00 60.28 98 VAL A O 1
ATOM 780 N N . LYS A 1 99 ? -5.450 2.354 -12.777 1.00 56.56 99 LYS A N 1
ATOM 781 C CA . LYS A 1 99 ? -6.153 2.872 -11.592 1.00 56.56 99 LYS A CA 1
ATOM 782 C C . LYS A 1 99 ? -7.241 3.909 -11.897 1.00 56.56 99 LYS A C 1
ATOM 784 O O . LYS A 1 99 ? -8.009 4.213 -11.001 1.00 56.56 99 LYS A O 1
ATOM 789 N N . GLU A 1 100 ? -7.294 4.468 -13.108 1.00 48.62 100 GLU A N 1
ATOM 790 C CA . GLU A 1 100 ? -8.250 5.532 -13.485 1.00 48.62 100 GLU A CA 1
ATOM 791 C C . GLU A 1 100 ? -9.558 4.987 -14.099 1.00 48.62 100 GLU A C 1
ATOM 793 O O . GLU A 1 100 ? -10.435 5.760 -14.472 1.00 48.62 100 GLU A O 1
ATOM 798 N N . MET A 1 101 ? -9.680 3.665 -14.267 1.00 45.12 101 MET A N 1
ATOM 799 C CA . MET A 1 101 ? -10.813 3.001 -14.940 1.00 45.12 101 MET A CA 1
ATOM 800 C C . MET A 1 101 ? -11.617 2.068 -14.008 1.00 45.12 101 MET A C 1
ATOM 802 O O . MET A 1 101 ? -12.540 1.404 -14.479 1.00 45.12 101 MET A O 1
ATOM 806 N N . GLU A 1 102 ? -11.269 2.017 -12.718 1.00 37.56 102 GLU A N 1
ATOM 807 C CA . GLU A 1 102 ? -12.000 1.348 -11.622 1.00 37.56 102 GLU A CA 1
ATOM 808 C C . GLU A 1 102 ? -12.548 2.399 -10.648 1.00 37.56 102 GLU A C 1
ATOM 810 O O . GLU A 1 102 ? -13.687 2.211 -10.165 1.00 37.56 102 GLU A O 1
#

Foldseek 3Di:
DDDDDDDPPPPPPCPPPVVNVVVVVVPPPDDVLVVLVVCCVVPVPVSVVCCVVSVPPPPCVVVVVLVVVVCVVCVDVPPDVDDPVNSVVVSVCVVPVVVVPD

Radius of gyration: 26.36 Å; chains: 1; bounding box: 34×70×72 Å

Organism: NCBI:txid166011

Sequence (102 aa):
MTGGSNQKHCSNSATSSRKDIYAMLAMQDEDPLIFWKNNAKYFPRLALLSRLMLAVATLSASSERAFKELRCVLGNFTRNRLEPKKTASLIHLRTNWVKEME

Secondary structure (DSSP, 8-state):
-----------------HHHHHHHHHTS-S-HHHHHHHTTTT-HHHHHHHHHHHH-S-HHHHHHHHHHHHHHHS--TTT----HHHHHHHHHHHHHHGGG--

InterPro domains:
  IPR008906 HAT, C-terminal dimerisation domain [PF05699] (28-95)
  IPR012337 Ribonuclease H-like superfamily [SSF53098] (29-96)